Protein AF-A0A6L6UB78-F1 (afdb_monomer_lite)

Structure (mmCIF, N/CA/C/O backbone):
data_AF-A0A6L6UB78-F1
#
_entry.id   AF-A0A6L6UB78-F1
#
loop_
_atom_site.group_PDB
_atom_site.id
_atom_site.type_symbol
_atom_site.label_atom_id
_atom_site.label_alt_id
_atom_site.label_comp_id
_atom_site.label_asym_id
_atom_site.label_entity_id
_atom_site.label_seq_id
_atom_site.pdbx_PDB_ins_code
_atom_site.Cartn_x
_atom_site.Cartn_y
_atom_site.Cartn_z
_atom_site.occupancy
_atom_site.B_iso_or_equiv
_atom_site.auth_s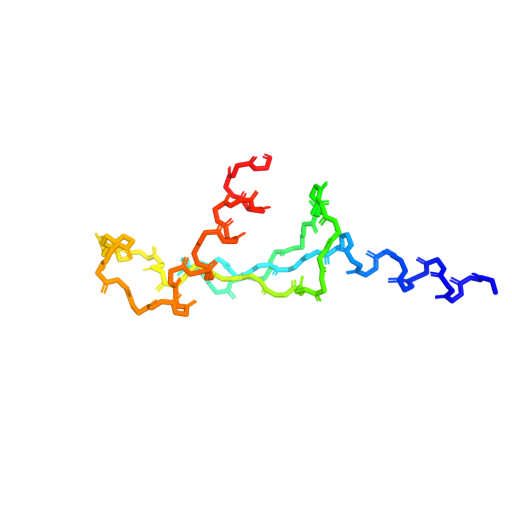eq_id
_atom_site.auth_comp_id
_atom_site.auth_asym_id
_atom_site.auth_atom_id
_atom_site.pdbx_PDB_model_num
ATOM 1 N N . MET A 1 1 ? 8.217 16.519 -22.030 1.00 64.25 1 MET A N 1
ATOM 2 C CA . MET A 1 1 ? 7.717 15.184 -22.435 1.00 64.25 1 MET A CA 1
ATOM 3 C C . MET A 1 1 ? 8.118 14.094 -21.437 1.00 64.25 1 MET A C 1
ATOM 5 O O . MET A 1 1 ? 7.240 13.408 -20.940 1.00 64.25 1 MET A O 1
ATOM 9 N N . ILE A 1 2 ? 9.399 13.988 -21.058 1.00 78.88 2 ILE A N 1
ATOM 10 C CA . ILE A 1 2 ? 9.898 12.996 -20.076 1.00 78.88 2 ILE A CA 1
ATOM 11 C C . ILE A 1 2 ? 9.248 13.156 -18.687 1.00 78.88 2 ILE A C 1
ATOM 13 O O . ILE A 1 2 ? 8.850 12.175 -18.066 1.00 78.88 2 ILE A O 1
ATOM 17 N N . SER A 1 3 ? 9.047 14.393 -18.228 1.00 80.31 3 SER A N 1
ATOM 18 C CA . SER A 1 3 ? 8.440 14.686 -16.921 1.00 80.31 3 SER A CA 1
ATOM 19 C C . SER A 1 3 ? 7.008 14.153 -16.783 1.00 80.31 3 SER A C 1
ATOM 21 O O . SER A 1 3 ? 6.621 13.695 -15.714 1.00 80.31 3 SER A O 1
ATOM 23 N N . SER A 1 4 ? 6.229 14.160 -17.867 1.00 85.56 4 SER A N 1
ATOM 24 C CA . SER A 1 4 ? 4.854 13.649 -17.877 1.00 85.56 4 SER A CA 1
ATOM 25 C C . SER A 1 4 ? 4.814 12.127 -17.715 1.00 85.56 4 SER A C 1
ATOM 27 O O . SER A 1 4 ? 3.976 11.616 -16.978 1.00 85.56 4 SER A O 1
ATOM 29 N N . ILE A 1 5 ? 5.761 11.415 -18.339 1.00 84.88 5 ILE A N 1
ATOM 30 C CA . ILE A 1 5 ? 5.926 9.964 -18.176 1.00 84.88 5 ILE A CA 1
ATOM 31 C C . ILE A 1 5 ? 6.252 9.615 -16.719 1.00 84.88 5 ILE A C 1
ATOM 33 O O . ILE A 1 5 ? 5.654 8.696 -16.168 1.00 84.88 5 ILE A O 1
ATOM 37 N N . LEU A 1 6 ? 7.147 10.369 -16.073 1.00 84.00 6 LEU A N 1
ATOM 38 C CA . LEU A 1 6 ? 7.535 10.117 -14.679 1.00 84.00 6 LEU A CA 1
ATOM 39 C C . LEU A 1 6 ? 6.355 10.303 -13.714 1.00 84.00 6 LEU A C 1
ATOM 41 O O . LEU A 1 6 ? 6.177 9.516 -12.786 1.00 84.00 6 LEU A O 1
ATOM 45 N N . ILE A 1 7 ? 5.515 11.312 -13.962 1.00 84.69 7 ILE A N 1
ATOM 46 C CA . ILE A 1 7 ? 4.303 11.558 -13.170 1.00 84.69 7 ILE A CA 1
ATOM 47 C C . ILE A 1 7 ? 3.305 10.409 -13.337 1.00 84.69 7 ILE A C 1
ATOM 49 O O . ILE A 1 7 ? 2.745 9.954 -12.344 1.00 84.69 7 ILE A O 1
ATOM 53 N N . LEU A 1 8 ? 3.115 9.905 -14.560 1.00 85.56 8 LEU A N 1
ATOM 54 C CA . LEU A 1 8 ? 2.267 8.737 -14.826 1.00 85.56 8 LEU A CA 1
ATOM 55 C C . LEU A 1 8 ? 2.795 7.483 -14.117 1.00 85.56 8 LEU A C 1
ATOM 57 O O . LEU A 1 8 ? 2.019 6.753 -13.501 1.00 85.56 8 LEU A O 1
ATOM 61 N N . PHE A 1 9 ? 4.112 7.277 -14.127 1.00 86.69 9 PHE A N 1
ATOM 62 C CA . PHE A 1 9 ? 4.743 6.124 -13.485 1.00 86.69 9 PHE A CA 1
ATOM 63 C C . PHE A 1 9 ? 4.584 6.134 -11.956 1.00 86.69 9 PHE A C 1
ATOM 65 O O . PHE A 1 9 ? 4.407 5.083 -11.343 1.00 86.69 9 PHE A O 1
ATOM 72 N N . LYS A 1 10 ? 4.538 7.318 -11.325 1.00 87.25 10 LYS A N 1
ATOM 73 C CA . LYS A 1 10 ? 4.303 7.461 -9.874 1.00 87.25 10 LYS A CA 1
ATOM 74 C C . LYS A 1 10 ? 2.978 6.844 -9.407 1.00 87.25 10 LYS A C 1
ATOM 76 O O . LYS A 1 10 ? 2.880 6.415 -8.260 1.00 87.25 10 LYS A O 1
ATOM 81 N N . PHE A 1 11 ? 1.964 6.769 -10.269 1.00 89.75 11 PHE A N 1
ATOM 82 C CA . PHE A 1 11 ? 0.691 6.131 -9.915 1.00 89.75 11 PHE A CA 1
ATOM 83 C C . PHE A 1 11 ? 0.781 4.603 -9.862 1.00 89.75 11 PHE A C 1
ATOM 85 O O . PHE A 1 11 ? -0.013 3.987 -9.153 1.00 89.75 11 PHE A O 1
ATOM 92 N N . TRP A 1 12 ? 1.763 4.021 -10.553 1.00 90.75 12 TRP A N 1
ATOM 93 C CA . TRP A 1 12 ? 1.978 2.579 -10.679 1.00 90.75 12 TRP A CA 1
ATOM 94 C C . TRP A 1 12 ? 3.046 2.032 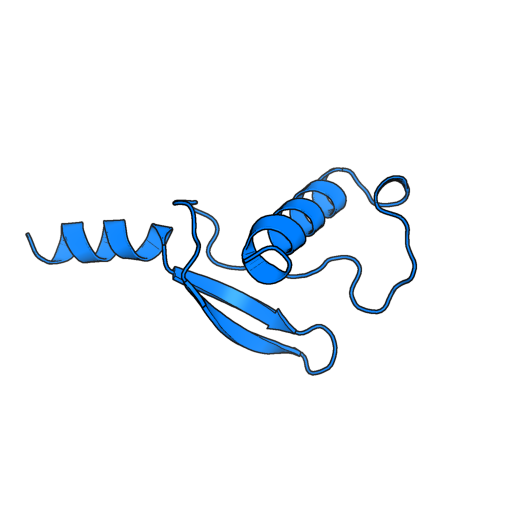-9.729 1.00 90.75 12 TRP A C 1
ATOM 96 O O . TRP A 1 12 ? 3.102 0.830 -9.528 1.00 90.75 12 TRP A O 1
ATOM 106 N N . VAL A 1 13 ? 3.869 2.877 -9.104 1.00 91.38 13 VAL A N 1
ATOM 107 C CA . VAL A 1 13 ? 4.881 2.434 -8.127 1.00 91.38 13 VAL A CA 1
ATOM 108 C C . VAL A 1 13 ? 4.391 2.685 -6.707 1.00 91.38 13 VAL A C 1
ATOM 110 O O . VAL A 1 13 ? 3.914 3.781 -6.384 1.00 91.38 13 VAL A O 1
ATOM 113 N N . GLY A 1 14 ? 4.453 1.650 -5.874 1.00 91.88 14 GLY A N 1
ATOM 114 C CA . GLY A 1 14 ? 4.080 1.681 -4.465 1.00 91.88 14 GLY A CA 1
ATOM 115 C C . GLY A 1 14 ? 5.233 1.250 -3.568 1.00 91.88 14 GLY A C 1
ATOM 116 O O . GLY A 1 14 ? 6.188 0.616 -4.013 1.00 91.88 14 GLY A O 1
ATOM 117 N N . ILE A 1 15 ? 5.139 1.631 -2.302 1.00 92.38 15 ILE A N 1
ATOM 118 C CA . ILE A 1 15 ? 6.029 1.201 -1.230 1.00 92.38 15 ILE A CA 1
ATOM 119 C C . ILE A 1 15 ? 5.139 0.677 -0.111 1.00 92.38 15 ILE A C 1
ATOM 121 O O . ILE A 1 15 ? 4.137 1.324 0.207 1.00 92.38 15 ILE A O 1
ATOM 125 N N . TYR A 1 16 ? 5.490 -0.460 0.476 1.00 91.06 16 TYR A N 1
ATOM 126 C CA . TYR A 1 16 ? 4.839 -0.941 1.686 1.00 91.06 16 TYR A CA 1
ATOM 127 C C . TYR A 1 16 ? 5.840 -1.217 2.801 1.00 91.06 16 TYR A C 1
ATOM 129 O O . TYR A 1 16 ? 7.000 -1.512 2.520 1.00 91.06 16 TYR A O 1
ATOM 137 N N . SER A 1 17 ? 5.403 -1.069 4.052 1.00 86.81 17 SER A N 1
ATOM 138 C CA . SER A 1 17 ? 6.167 -1.542 5.206 1.00 86.81 17 SER A CA 1
ATOM 139 C C . SER A 1 17 ? 5.724 -2.942 5.580 1.00 86.81 17 SER A C 1
ATOM 141 O O . SER A 1 17 ? 4.521 -3.179 5.705 1.00 86.81 17 SER A O 1
ATOM 143 N N . ASP A 1 18 ? 6.684 -3.832 5.789 1.00 80.25 18 ASP A N 1
ATOM 144 C CA . ASP A 1 18 ? 6.414 -5.107 6.435 1.00 80.25 18 ASP A CA 1
ATOM 145 C C . ASP A 1 18 ? 6.245 -4.913 7.948 1.00 80.25 18 ASP A C 1
ATOM 147 O O . ASP A 1 18 ? 6.990 -4.160 8.583 1.00 80.25 18 ASP A O 1
ATOM 151 N N . ASP A 1 19 ? 5.251 -5.583 8.519 1.00 73.56 19 ASP A N 1
ATOM 152 C CA . ASP A 1 19 ? 4.881 -5.433 9.925 1.00 73.56 19 ASP A CA 1
ATOM 153 C C . ASP A 1 19 ? 5.803 -6.238 10.859 1.00 73.56 19 ASP A C 1
ATOM 155 O O . ASP A 1 19 ? 5.820 -5.988 12.065 1.00 73.56 19 ASP A O 1
ATOM 159 N N . GLU A 1 20 ? 6.594 -7.171 10.315 1.00 68.62 20 GLU A N 1
ATOM 160 C CA . GLU A 1 20 ? 7.498 -8.035 11.082 1.00 68.62 20 GLU A CA 1
ATOM 161 C C . GLU A 1 20 ? 8.862 -7.378 11.359 1.00 68.62 20 GLU A C 1
ATOM 163 O O . GLU A 1 20 ? 9.389 -7.49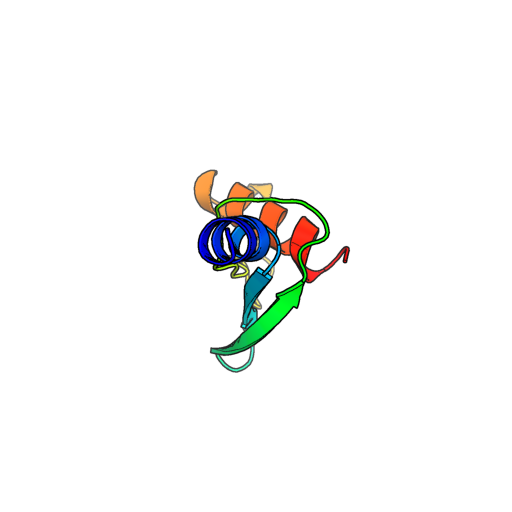2 12.468 1.00 68.62 20 GLU A O 1
ATOM 168 N N . PHE A 1 21 ? 9.397 -6.611 10.402 1.00 67.88 21 PHE A N 1
ATOM 169 C CA . PHE A 1 21 ? 10.713 -5.962 10.536 1.00 67.88 21 PHE A CA 1
ATOM 170 C C . PHE A 1 21 ? 10.714 -4.447 10.282 1.00 67.88 21 PHE A C 1
ATOM 172 O O . PHE A 1 21 ? 11.755 -3.800 10.423 1.00 67.88 21 PHE A O 1
ATOM 179 N N . GLY A 1 22 ? 9.570 -3.849 9.925 1.00 73.44 22 GLY A N 1
ATOM 180 C CA . GLY A 1 22 ? 9.479 -2.424 9.579 1.00 73.44 22 GLY A CA 1
ATOM 181 C C . GLY A 1 22 ? 10.239 -2.060 8.299 1.00 73.44 22 GLY A C 1
ATOM 182 O O . GLY A 1 22 ? 10.506 -0.883 8.041 1.00 73.44 22 GLY A O 1
ATOM 183 N N . GLU A 1 23 ? 10.623 -3.063 7.511 1.00 84.19 23 GLU A N 1
ATOM 184 C CA . GLU A 1 23 ? 11.364 -2.885 6.272 1.00 84.19 23 GLU A CA 1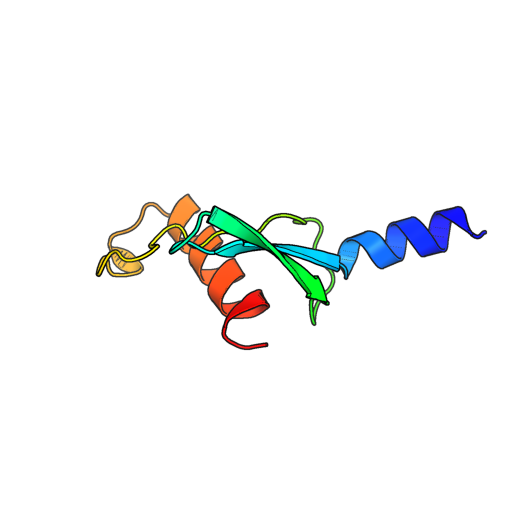
ATOM 185 C C . GLU A 1 23 ? 10.456 -2.359 5.162 1.00 84.19 23 GLU A C 1
ATOM 187 O O . GLU A 1 23 ? 9.273 -2.687 5.085 1.00 84.19 23 GLU A O 1
ATOM 192 N N . LEU A 1 24 ? 11.022 -1.520 4.293 1.00 89.25 24 LEU A N 1
ATOM 193 C CA . LEU A 1 24 ? 10.304 -0.907 3.182 1.00 89.25 24 LEU A CA 1
ATOM 194 C C . LEU A 1 24 ? 10.550 -1.685 1.894 1.00 89.25 24 LEU A C 1
ATOM 196 O O . LEU A 1 24 ? 11.682 -1.778 1.417 1.00 89.25 24 LEU A O 1
ATOM 200 N N . TYR A 1 25 ? 9.467 -2.144 1.282 1.00 89.56 25 TYR A N 1
ATOM 201 C CA . TYR A 1 25 ? 9.474 -2.901 0.040 1.00 89.56 25 TYR A CA 1
ATOM 202 C C . TYR A 1 25 ? 8.838 -2.086 -1.082 1.00 89.56 25 TYR A C 1
ATOM 204 O O . TYR A 1 25 ? 7.776 -1.486 -0.914 1.00 89.56 25 TYR A O 1
ATOM 212 N N . ILE A 1 26 ? 9.490 -2.051 -2.245 1.00 90.62 26 ILE A N 1
ATOM 213 C CA . ILE A 1 26 ? 8.975 -1.380 -3.444 1.00 90.62 26 ILE A CA 1
ATOM 214 C C . ILE A 1 26 ? 8.255 -2.415 -4.302 1.00 90.62 26 ILE A C 1
ATOM 216 O O . ILE A 1 26 ? 8.805 -3.478 -4.578 1.00 90.62 26 ILE A O 1
ATOM 220 N N . PHE A 1 27 ? 7.058 -2.080 -4.776 1.00 90.44 27 PHE A N 1
ATOM 221 C CA . PHE A 1 27 ? 6.272 -2.951 -5.643 1.00 90.44 27 PHE A CA 1
ATOM 222 C C . PHE A 1 27 ? 5.603 -2.169 -6.780 1.00 90.44 27 PHE A C 1
ATOM 224 O O . PHE A 1 27 ? 5.447 -0.942 -6.730 1.00 90.44 27 PHE A O 1
ATOM 231 N N . ILE A 1 28 ? 5.209 -2.894 -7.827 1.00 90.31 28 ILE A N 1
ATOM 232 C CA . ILE A 1 28 ? 4.424 -2.353 -8.937 1.00 90.31 28 ILE A CA 1
ATOM 233 C C . ILE A 1 28 ? 2.952 -2.640 -8.640 1.00 90.31 28 ILE A C 1
ATOM 235 O O . ILE A 1 28 ? 2.551 -3.782 -8.441 1.00 90.31 28 ILE A O 1
ATOM 239 N N . LYS A 1 29 ? 2.144 -1.586 -8.595 1.00 91.06 29 LYS A N 1
ATOM 240 C CA . LYS A 1 29 ? 0.696 -1.663 -8.419 1.00 91.06 29 LYS A CA 1
ATOM 241 C C . LYS A 1 29 ? 0.063 -2.156 -9.710 1.00 91.06 29 LYS A C 1
ATOM 243 O O . LYS A 1 29 ? 0.380 -1.637 -10.773 1.00 91.06 29 LYS A O 1
ATOM 248 N N . HIS A 1 30 ? -0.906 -3.055 -9.623 1.00 90.44 30 HIS A N 1
ATOM 249 C CA . HIS A 1 30 ? -1.671 -3.500 -10.790 1.00 90.44 30 HIS A CA 1
ATOM 250 C C . HIS A 1 30 ? -2.695 -2.445 -11.280 1.00 90.44 30 HIS A C 1
ATOM 252 O O . HIS A 1 30 ? -3.225 -2.555 -12.386 1.00 90.44 30 HIS A O 1
ATOM 258 N N . LYS A 1 31 ? -2.980 -1.407 -10.475 1.00 89.19 31 LYS A N 1
ATOM 259 C CA . LYS A 1 31 ? -3.940 -0.329 -10.774 1.00 89.19 31 LYS A CA 1
ATOM 260 C C . LYS A 1 31 ? -3.382 1.055 -10.404 1.00 89.19 31 LYS A C 1
ATOM 262 O O . LYS A 1 31 ? -2.735 1.195 -9.364 1.00 89.19 31 LYS A O 1
ATOM 267 N N . PRO A 1 32 ? -3.647 2.115 -11.194 1.00 90.19 32 PRO A N 1
ATOM 268 C CA . PRO A 1 32 ? -3.166 3.454 -10.874 1.00 90.19 32 PRO A CA 1
ATOM 269 C C . PRO A 1 32 ? -3.921 4.053 -9.680 1.00 90.19 32 PRO A C 1
ATOM 271 O O . PRO A 1 32 ? -5.136 4.249 -9.727 1.00 90.19 32 PRO A O 1
ATOM 274 N N . ILE A 1 33 ? -3.188 4.413 -8.624 1.00 90.62 33 ILE A N 1
ATOM 275 C CA . ILE A 1 33 ? -3.723 5.122 -7.453 1.00 90.62 33 ILE A CA 1
ATOM 276 C C . ILE A 1 33 ? -2.713 6.156 -6.943 1.00 90.62 33 ILE A C 1
ATOM 278 O O . ILE A 1 33 ? -1.500 5.953 -7.000 1.00 90.62 33 ILE A O 1
ATOM 282 N N . TYR A 1 34 ? -3.217 7.285 -6.434 1.00 88.00 34 TYR A N 1
ATOM 283 C CA . TYR A 1 34 ? -2.383 8.374 -5.907 1.00 88.00 34 TYR A CA 1
ATOM 284 C C . TYR A 1 34 ? -1.596 7.980 -4.645 1.00 88.00 34 TYR A C 1
ATOM 286 O O . TYR A 1 34 ? -0.544 8.551 -4.364 1.00 88.00 34 TYR A O 1
ATOM 294 N N . LYS A 1 35 ? -2.099 6.997 -3.889 1.00 88.94 35 LYS A N 1
ATOM 295 C CA . LYS A 1 35 ? -1.473 6.475 -2.674 1.00 88.94 35 LYS A CA 1
ATOM 296 C C . LYS A 1 35 ? -0.171 5.763 -3.025 1.00 88.94 35 LYS A C 1
ATOM 298 O O . LYS A 1 35 ? -0.176 4.827 -3.819 1.00 88.94 35 LYS A O 1
ATOM 303 N N . THR A 1 36 ? 0.936 6.217 -2.447 1.00 89.56 36 THR A N 1
ATOM 304 C CA . THR A 1 36 ? 2.259 5.607 -2.653 1.00 89.56 36 THR A CA 1
ATOM 305 C C . THR A 1 36 ? 2.623 4.649 -1.529 1.00 89.56 36 THR A C 1
ATOM 307 O O . THR A 1 36 ? 3.254 3.641 -1.802 1.00 89.56 36 THR A O 1
ATOM 310 N N . TYR A 1 37 ? 2.224 4.958 -0.294 1.00 90.19 37 TYR A N 1
ATOM 311 C CA . TYR A 1 37 ? 2.580 4.191 0.895 1.00 90.19 37 TYR A CA 1
ATOM 312 C C . TYR A 1 37 ? 1.418 3.313 1.354 1.00 90.19 37 TYR A C 1
ATOM 314 O O . TYR A 1 37 ? 0.311 3.826 1.558 1.00 90.19 37 TYR A O 1
ATOM 322 N N . PHE A 1 38 ? 1.689 2.025 1.529 1.00 89.62 38 PHE A N 1
ATOM 323 C CA . PHE A 1 38 ? 0.767 1.011 2.028 1.00 89.62 38 PHE A CA 1
ATOM 324 C C . PHE A 1 38 ? 1.347 0.418 3.315 1.00 89.62 38 PHE A C 1
ATOM 326 O O . PHE A 1 38 ? 2.550 0.236 3.444 1.00 89.62 38 PHE A O 1
ATOM 333 N N . TYR A 1 39 ? 0.502 0.152 4.294 1.00 88.62 39 TYR A N 1
ATOM 334 C CA . TYR A 1 39 ? 0.874 -0.562 5.513 1.00 88.62 39 TYR A CA 1
ATOM 335 C C . TYR A 1 39 ? -0.329 -1.398 5.914 1.00 88.62 39 TYR A C 1
ATOM 337 O O . TYR A 1 39 ? -1.446 -1.041 5.526 1.00 88.62 39 TYR A O 1
ATOM 345 N N . SER A 1 40 ? -0.123 -2.480 6.657 1.00 86.75 40 SER A N 1
ATOM 346 C CA . SER A 1 40 ? -1.232 -3.274 7.169 1.00 86.75 40 SER A CA 1
ATOM 347 C C . SER A 1 40 ? -1.573 -2.765 8.580 1.00 86.75 40 SER A C 1
ATOM 349 O O . SER A 1 40 ? -0.779 -2.880 9.513 1.00 86.75 40 SER A O 1
ATOM 351 N N . PRO A 1 41 ? -2.739 -2.117 8.789 1.00 83.25 41 PRO A N 1
ATOM 352 C CA . PRO A 1 41 ? -3.109 -1.617 10.113 1.00 83.25 41 PRO A CA 1
ATOM 353 C C . PRO A 1 41 ? -3.315 -2.723 11.147 1.00 83.25 41 PRO A C 1
ATOM 355 O O . PRO A 1 41 ? -3.338 -2.422 12.344 1.00 83.25 41 PRO A O 1
ATOM 358 N N . ARG A 1 42 ? -3.532 -3.960 10.686 1.00 81.00 42 ARG A N 1
ATOM 359 C CA . ARG A 1 42 ? -3.630 -5.144 11.535 1.00 81.00 42 ARG A CA 1
ATOM 360 C C . ARG A 1 42 ? -2.262 -5.621 11.995 1.00 81.00 42 ARG A C 1
ATOM 362 O O . ARG A 1 42 ? -2.138 -6.017 13.148 1.00 81.00 42 ARG A O 1
ATOM 369 N N . GLY A 1 43 ? -1.241 -5.562 11.148 1.00 79.88 43 GLY A N 1
ATOM 370 C CA . GLY A 1 43 ? 0.046 -6.162 11.469 1.00 79.88 43 GLY A CA 1
ATOM 371 C C . GLY A 1 43 ? -0.086 -7.636 11.810 1.00 79.88 43 GLY A C 1
ATOM 372 O O . GLY A 1 43 ? -0.810 -8.381 11.156 1.00 79.88 43 GLY A O 1
ATOM 373 N N . MET A 1 44 ? 0.554 -8.025 12.908 1.00 69.25 44 MET A N 1
ATOM 374 C CA . MET A 1 44 ? 0.417 -9.353 13.515 1.00 69.25 44 MET A CA 1
ATOM 375 C C . MET A 1 44 ? -0.825 -9.504 14.410 1.00 69.25 44 MET A C 1
ATOM 377 O O . MET A 1 44 ? -0.928 -10.461 15.172 1.00 69.25 44 MET A O 1
ATOM 381 N N . SER A 1 45 ? -1.741 -8.534 14.412 1.00 74.25 45 SER A N 1
ATOM 382 C CA . SER A 1 45 ? -2.933 -8.586 15.253 1.00 74.25 45 SER A CA 1
ATOM 383 C C . SER A 1 45 ? -4.037 -9.423 14.609 1.00 74.25 45 SER A C 1
ATOM 385 O O . SER A 1 45 ? -4.428 -9.176 13.471 1.00 74.25 45 SER A O 1
ATOM 387 N N . ASP A 1 46 ? -4.636 -10.318 15.397 1.00 74.06 46 ASP A N 1
ATOM 388 C CA . ASP A 1 46 ? -5.799 -11.133 15.011 1.00 74.06 46 ASP A CA 1
ATOM 389 C C . ASP A 1 46 ? -7.119 -10.339 14.884 1.00 74.06 46 ASP A C 1
ATOM 391 O O . ASP A 1 46 ? -8.187 -10.926 14.697 1.00 74.06 46 ASP A O 1
ATOM 395 N N . LEU A 1 47 ? -7.085 -9.004 14.999 1.00 80.12 47 LEU A N 1
ATOM 396 C CA . LEU A 1 47 ? -8.273 -8.148 14.895 1.00 80.12 47 LEU A CA 1
ATOM 397 C C . LEU A 1 47 ? -9.035 -8.427 13.602 1.00 80.12 47 LEU A C 1
ATOM 399 O O . LEU A 1 47 ? -8.442 -8.416 12.525 1.00 80.12 47 LEU A O 1
ATOM 403 N N . GLN A 1 48 ? -10.354 -8.605 13.657 1.00 82.75 48 GLN A N 1
ATOM 404 C CA . GLN A 1 48 ? -11.187 -8.725 12.464 1.00 82.75 48 GLN A CA 1
ATOM 405 C C . GLN A 1 48 ? -11.345 -7.373 11.750 1.00 82.75 48 GLN A C 1
ATOM 407 O O . GLN A 1 48 ? -11.317 -6.314 12.373 1.00 82.75 48 GLN A O 1
ATOM 412 N N . LEU A 1 49 ? -11.555 -7.389 10.427 1.00 83.12 49 LEU A N 1
ATOM 413 C CA . LEU A 1 49 ? -11.780 -6.173 9.631 1.00 83.12 49 LEU A CA 1
ATOM 414 C C 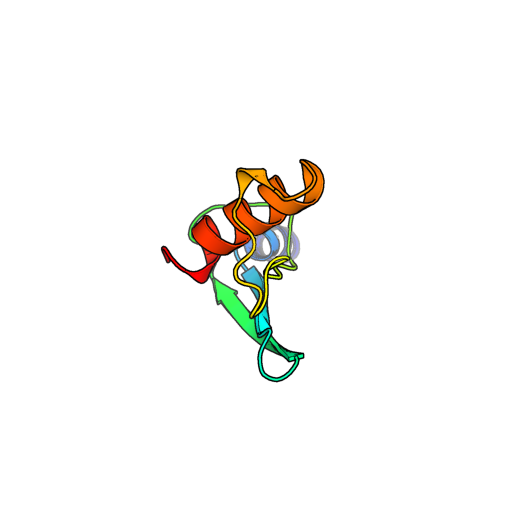. LEU A 1 49 ? -12.897 -5.320 10.241 1.00 83.12 49 LEU A C 1
ATOM 416 O O . LEU A 1 49 ? -12.739 -4.118 10.404 1.00 83.12 49 LEU A O 1
ATOM 420 N N . ILE A 1 50 ? -13.986 -5.954 10.674 1.00 85.19 50 ILE A N 1
ATOM 421 C CA . ILE A 1 50 ? -15.146 -5.268 11.248 1.00 85.19 50 ILE A CA 1
ATOM 422 C C . ILE A 1 50 ? -14.868 -4.586 12.597 1.00 85.19 50 ILE A C 1
ATOM 424 O O . ILE A 1 50 ? -15.577 -3.651 12.962 1.00 85.19 50 ILE A O 1
ATOM 428 N N . GLU A 1 51 ? -13.828 -5.017 13.312 1.00 87.06 51 GLU A N 1
ATOM 429 C CA . GLU A 1 51 ? -13.437 -4.477 14.619 1.00 87.06 51 GLU A CA 1
ATOM 430 C C . GLU A 1 51 ? -12.557 -3.226 14.487 1.00 87.06 51 GLU A C 1
ATOM 432 O O . GLU A 1 51 ? -12.376 -2.474 15.445 1.00 87.06 51 GLU A O 1
ATOM 437 N N . MET A 1 52 ? -12.027 -2.961 13.289 1.00 86.25 52 MET A N 1
ATOM 438 C CA . MET A 1 52 ? -11.209 -1.782 13.036 1.00 86.25 52 MET A CA 1
ATOM 439 C C . MET A 1 52 ? -12.059 -0.522 12.801 1.00 86.25 52 MET A C 1
ATOM 441 O O . MET A 1 52 ? -13.149 -0.597 12.234 1.00 86.25 52 MET A O 1
ATOM 445 N N . PRO A 1 53 ? -11.547 0.676 13.134 1.00 89.88 53 PRO A N 1
ATOM 446 C CA . PRO A 1 53 ? -12.120 1.936 12.665 1.00 89.88 53 PRO A CA 1
ATOM 447 C C . PRO A 1 53 ? -12.204 1.977 11.134 1.00 89.88 53 PRO A C 1
ATOM 449 O O . PRO A 1 53 ? -11.305 1.478 10.459 1.00 89.88 53 PRO A O 1
ATOM 452 N N . LYS A 1 54 ? -13.230 2.633 10.574 1.00 88.94 54 LYS A N 1
ATOM 453 C CA . LYS A 1 54 ? -13.466 2.699 9.114 1.00 88.94 54 LYS A CA 1
ATOM 454 C C . LYS A 1 54 ? -12.238 3.124 8.301 1.00 88.94 54 LYS A C 1
ATOM 456 O O . LYS A 1 54 ? -12.004 2.582 7.225 1.00 88.94 54 LYS A O 1
ATOM 461 N N . ASP A 1 55 ? -11.440 4.052 8.822 1.00 86.75 55 ASP A N 1
ATOM 462 C CA . ASP A 1 55 ? -10.222 4.509 8.146 1.00 86.75 55 ASP A CA 1
ATOM 463 C C . ASP A 1 55 ? -9.175 3.392 8.055 1.00 86.75 55 ASP A C 1
ATOM 465 O O . ASP A 1 55 ? -8.600 3.163 6.994 1.00 86.75 55 ASP A O 1
ATOM 469 N N . LYS A 1 56 ? -8.994 2.623 9.136 1.00 87.94 56 LYS A N 1
ATOM 470 C CA . LYS A 1 56 ? -8.097 1.460 9.165 1.00 87.94 56 LYS A CA 1
ATOM 471 C C . LYS A 1 56 ? -8.633 0.290 8.343 1.00 87.94 56 LYS A C 1
ATOM 473 O O . LYS A 1 56 ? -7.852 -0.399 7.702 1.00 87.94 56 LYS A O 1
ATOM 478 N N . GLN A 1 57 ? -9.952 0.094 8.298 1.00 90.88 57 GLN A N 1
ATOM 479 C CA . GLN 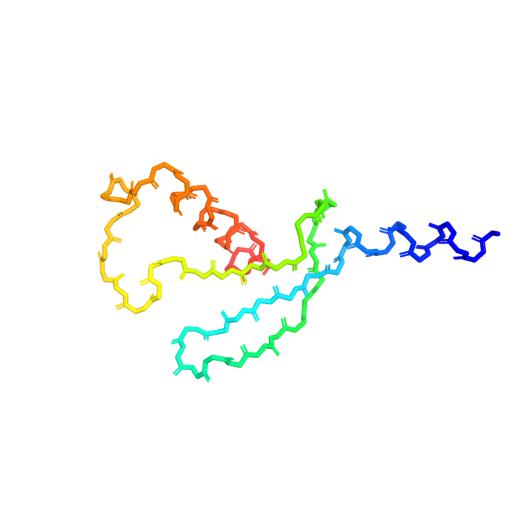A 1 57 ? -10.560 -0.905 7.412 1.00 90.88 57 GLN A CA 1
ATOM 480 C C . GLN A 1 57 ? -10.199 -0.639 5.956 1.00 90.88 57 GLN A C 1
ATOM 482 O O . GLN A 1 57 ? -9.769 -1.540 5.245 1.00 90.88 57 GLN A O 1
ATOM 487 N N . ARG A 1 58 ? -10.335 0.617 5.522 1.00 90.50 58 ARG A N 1
ATOM 488 C CA . ARG A 1 58 ? -9.998 1.013 4.157 1.00 90.50 58 ARG A CA 1
ATOM 489 C C . ARG A 1 58 ? -8.517 0.808 3.847 1.00 90.50 58 ARG A C 1
ATOM 491 O O . ARG A 1 58 ? -8.189 0.369 2.752 1.00 90.50 58 ARG A O 1
ATOM 498 N N . GLU A 1 59 ? -7.640 1.139 4.788 1.00 89.94 59 GLU A N 1
ATOM 499 C CA . GLU A 1 59 ? -6.196 0.941 4.643 1.00 89.94 59 GLU A CA 1
ATOM 500 C C . GLU A 1 59 ? -5.834 -0.540 4.521 1.00 89.94 59 GLU A C 1
ATOM 502 O O . GLU A 1 59 ? -5.087 -0.895 3.616 1.00 89.94 59 GLU A O 1
ATOM 507 N N . GLN A 1 60 ? -6.436 -1.402 5.346 1.00 90.06 60 GLN A N 1
ATOM 508 C CA . GLN A 1 60 ? -6.240 -2.846 5.241 1.00 90.06 60 GLN A CA 1
ATOM 509 C C . GLN A 1 60 ? -6.757 -3.393 3.910 1.00 90.06 60 GLN A C 1
ATOM 511 O O . GLN A 1 60 ? -6.035 -4.121 3.254 1.00 90.06 60 GLN A O 1
ATOM 516 N N . LEU A 1 61 ? -7.954 -2.999 3.465 1.00 90.31 61 LEU A N 1
ATOM 517 C CA . LEU A 1 61 ? -8.491 -3.447 2.173 1.00 90.31 61 LEU A CA 1
ATOM 518 C C . LEU A 1 61 ? -7.581 -3.048 1.003 1.00 90.31 61 LEU A C 1
ATOM 520 O O . LEU A 1 61 ? -7.397 -3.825 0.076 1.00 90.31 61 LEU A O 1
ATOM 524 N N . LEU A 1 62 ? -6.995 -1.847 1.053 1.00 90.31 62 LEU A N 1
ATOM 525 C CA . LEU A 1 62 ? -6.015 -1.408 0.059 1.00 90.31 62 LEU A CA 1
ATOM 526 C C . LEU A 1 62 ? -4.700 -2.184 0.166 1.00 90.31 62 LEU A C 1
ATOM 528 O O . LEU A 1 62 ? -4.060 -2.424 -0.849 1.00 90.31 62 LEU A O 1
ATOM 532 N N . PHE A 1 63 ? -4.264 -2.536 1.372 1.00 89.81 63 PHE A N 1
ATOM 533 C CA . PHE A 1 63 ? -3.088 -3.377 1.551 1.00 89.81 63 PHE A CA 1
ATOM 534 C C . PHE A 1 63 ? -3.337 -4.779 0.985 1.00 89.81 63 PHE A C 1
ATOM 536 O O . PHE A 1 63 ? -2.541 -5.257 0.186 1.00 89.81 63 PHE A O 1
ATOM 543 N N . ASP A 1 64 ? -4.478 -5.383 1.308 1.00 88.94 64 ASP A N 1
ATOM 544 C CA . ASP A 1 64 ? -4.870 -6.702 0.819 1.00 88.94 64 ASP A CA 1
ATOM 545 C C . ASP A 1 64 ? -4.963 -6.703 -0.722 1.00 88.94 64 ASP A C 1
ATOM 547 O O . ASP A 1 64 ? -4.320 -7.525 -1.368 1.00 88.94 64 ASP A O 1
ATOM 551 N N . GLU A 1 65 ? -5.643 -5.714 -1.323 1.00 90.44 65 GLU A N 1
ATOM 552 C CA . GLU A 1 65 ? -5.801 -5.582 -2.785 1.00 90.44 65 GLU A CA 1
ATOM 553 C C . GLU A 1 65 ? -4.460 -5.390 -3.517 1.00 90.44 65 GLU A C 1
ATOM 555 O O . GLU A 1 65 ? -4.254 -5.948 -4.591 1.00 90.44 65 GLU A O 1
ATOM 560 N N . PHE A 1 66 ? -3.547 -4.571 -2.985 1.00 89.19 66 PHE A N 1
ATOM 561 C CA . PHE A 1 66 ? -2.327 -4.182 -3.705 1.00 89.19 66 PHE A CA 1
ATOM 562 C C . PHE A 1 66 ? -1.083 -5.007 -3.347 1.00 89.19 66 PHE A C 1
ATOM 564 O O . PHE A 1 66 ? -0.137 -5.010 -4.140 1.00 89.19 66 PHE A O 1
ATOM 571 N N . ILE A 1 67 ? -1.055 -5.654 -2.178 1.00 86.12 67 ILE A N 1
ATOM 572 C CA . ILE A 1 67 ? 0.115 -6.375 -1.650 1.00 86.12 67 ILE A CA 1
ATOM 573 C C . ILE A 1 67 ? -0.130 -7.883 -1.572 1.00 86.12 67 ILE A C 1
ATOM 575 O O . ILE A 1 67 ? 0.736 -8.636 -2.005 1.00 86.12 67 ILE A O 1
ATOM 579 N N . LEU A 1 68 ? -1.271 -8.325 -1.026 1.00 83.31 68 LEU A N 1
ATOM 580 C CA . LEU A 1 68 ? -1.535 -9.753 -0.790 1.00 83.31 68 LEU A CA 1
ATOM 581 C C . LEU A 1 68 ? -2.134 -10.460 -2.012 1.00 83.31 68 LEU A C 1
ATOM 583 O O . LEU A 1 68 ? -1.701 -11.559 -2.340 1.00 83.31 68 LEU A O 1
ATOM 587 N N . ASP A 1 69 ? -3.092 -9.822 -2.689 1.00 78.25 69 ASP A N 1
ATOM 588 C CA . ASP A 1 69 ? -3.792 -10.364 -3.867 1.00 78.25 69 ASP A CA 1
ATOM 589 C C . ASP A 1 69 ? -3.105 -10.007 -5.211 1.00 78.25 69 ASP A C 1
ATOM 591 O O . ASP A 1 69 ? -3.731 -10.087 -6.272 1.00 78.25 69 ASP A O 1
ATOM 595 N N . ASN A 1 70 ? -1.835 -9.576 -5.183 1.00 59.59 70 ASN A N 1
ATOM 596 C CA . ASN A 1 70 ? -1.072 -9.129 -6.364 1.00 59.59 70 ASN A CA 1
ATOM 597 C C . ASN A 1 70 ? -0.459 -10.292 -7.164 1.00 59.59 70 ASN A C 1
ATOM 599 O O . ASN A 1 70 ? 0.158 -11.185 -6.540 1.00 59.59 70 ASN A O 1
#

pLDDT: mean 85.07, std 7.11, range [59.59, 92.38]

Secondary structure (DSSP, 8-state):
-HHHHHHHHHTTEEEEE-TTT--EEEEE-SS--S--EE--SSTT----GGGS-HHHHHHHHHHIIIII--

Organism: NCBI:txid2681965

Foldseek 3Di:
DVVVVVVQQQQQKAWEAQLPPRDIDIDGFPDGDNHRYAYQPCHVNPDDLVNDDPVNSVRNVVCCNGPVVD

Sequence (70 aa):
MISSILILFKFWVGIYSDDEFGELYIFIKHKPIYKTYFYSPRGMSDLQLIEMPKDKQREQLLFDEFILDN

Radius of gyration: 13.66 Å; chains: 1; bounding box: 26×26×38 Å